Protein AF-A0A2V3I112-F1 (afdb_monomer)

Foldseek 3Di:
DVVLVVVCVVCVLALCSLLVVLVVLVVCCVPPNQQDPVRDGPGDLVSSLVSLVSSCVSPVLDLVSLLSSLVSCLVVLVLVVSLVSVVSSVVSVVVDVVDDCLQSLLVVLVSQLVSQCVVVVNPCVPPSNVVRNVSSQQSNCVSVVDPGPVSVVVVVDDDD

Nearest PDB structures (foldseek):
  8ei0-assembly1_A  TM=7.222E-01  e=5.566E-02  Homo sapiens
  8qca-assembly1_B  TM=5.634E-01  e=1.785E-01  Saccharomyces cerevisiae
  2c2l-assembly3_C  TM=4.333E-01  e=8.208E-02  Mus musculus
  8qcb-assembly1_B  TM=5.858E-01  e=5.195E-01  Saccharomyces cerevisiae
  5nnr-assembly1_A  TM=4.288E-01  e=1.372E+00  Thermochaetoides thermophila

Sequence (160 aa):
MALFDSHVEANPDDPAGYHGWAESALFEIQQNGNIDDKGGDRINEGQVAAYFRKASGLEPDNAEYLAAHANALLEFDRIPMAVREFQKLRDLGASSDEVDISFHLYEAARMLIDAVDLKTDFDRSHPFAQQFVPVAIEFALLGLGFPSADEAVEYLAKEE

Radius of gyration: 17.6 Å; Cα contacts (8 Å, |Δi|>4): 189; chains: 1; bounding box: 44×35×59 Å

Mean predicted aligned er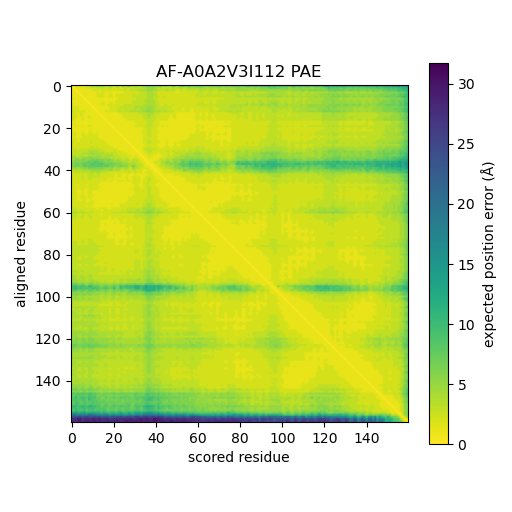ror: 3.53 Å

Solvent-accessible surface area (backbone atoms only — not comparable to full-atom values): 8529 Å² total; per-residue (Å²): 91,72,71,27,54,55,39,31,73,77,37,78,82,46,34,64,24,30,36,54,28,23,51,52,50,51,49,47,34,73,76,68,52,42,67,40,101,82,75,43,67,71,59,60,64,71,56,37,47,50,26,19,48,50,17,18,66,67,40,74,88,38,61,67,40,34,48,52,31,19,51,49,27,42,76,70,71,35,49,80,58,14,52,56,35,47,48,50,42,51,53,50,32,74,72,33,98,86,47,86,46,29,70,59,30,32,52,48,14,57,54,46,47,53,55,43,31,68,74,46,74,65,38,67,83,38,70,70,31,62,64,47,49,61,54,22,52,40,27,36,37,36,24,72,67,37,97,37,53,67,61,52,45,55,77,68,56,70,85,127

pLDDT: mean 95.21, std 5.51, range [54.62, 98.75]

Structure (mmCIF, N/CA/C/O backbone):
data_AF-A0A2V3I112-F1
#
_entry.id   AF-A0A2V3I112-F1
#
loop_
_atom_site.group_PDB
_atom_site.id
_atom_site.type_symbol
_atom_site.label_atom_id
_atom_site.label_alt_id
_atom_site.label_comp_id
_atom_site.label_asym_id
_atom_site.label_entity_id
_atom_site.label_seq_id
_atom_site.pdbx_PDB_ins_code
_atom_site.Cartn_x
_atom_site.Cartn_y
_atom_site.Cartn_z
_atom_site.occupancy
_atom_site.B_iso_or_equiv
_atom_site.auth_seq_id
_atom_site.auth_comp_id
_atom_site.auth_asym_id
_atom_site.auth_atom_id
_atom_site.pdbx_PDB_model_num
ATOM 1 N N . MET A 1 1 ? 14.985 -6.618 -14.095 1.00 90.06 1 MET A N 1
ATOM 2 C CA . MET A 1 1 ? 14.010 -5.902 -14.948 1.00 90.06 1 MET A CA 1
ATOM 3 C C . MET A 1 1 ? 13.941 -6.465 -16.371 1.00 90.06 1 MET A C 1
ATOM 5 O O . MET A 1 1 ? 12.869 -6.927 -16.720 1.00 90.06 1 MET A O 1
ATOM 9 N N . ALA A 1 2 ? 15.048 -6.595 -17.124 1.00 94.50 2 ALA A N 1
ATOM 10 C CA . ALA A 1 2 ? 15.048 -7.069 -18.531 1.00 94.50 2 ALA A CA 1
ATOM 11 C C . ALA A 1 2 ? 14.255 -8.363 -18.838 1.00 94.50 2 ALA A C 1
ATOM 13 O O . ALA A 1 2 ? 13.632 -8.482 -19.893 1.00 94.50 2 ALA A O 1
ATOM 14 N N . LEU A 1 3 ? 14.265 -9.339 -17.922 1.00 96.25 3 LEU A N 1
ATOM 15 C CA . LEU A 1 3 ? 13.465 -10.562 -18.060 1.00 96.25 3 LEU A CA 1
ATOM 16 C C . LEU A 1 3 ? 11.956 -10.266 -18.088 1.00 96.25 3 LEU A C 1
ATOM 18 O O . LEU A 1 3 ? 11.239 -10.813 -18.920 1.00 96.25 3 LEU A O 1
ATOM 22 N N . PHE A 1 4 ? 11.488 -9.368 -17.221 1.00 97.38 4 PHE A N 1
ATOM 23 C CA . PHE A 1 4 ? 10.090 -8.953 -17.182 1.00 97.38 4 PHE A CA 1
ATOM 24 C C . PHE A 1 4 ? 9.726 -8.040 -18.352 1.00 97.38 4 PHE A C 1
ATOM 26 O O . PHE A 1 4 ? 8.613 -8.145 -18.850 1.00 97.38 4 PHE A O 1
ATOM 33 N N . ASP A 1 5 ? 10.661 -7.220 -18.848 1.00 96.38 5 ASP A N 1
ATOM 34 C CA . ASP A 1 5 ? 10.446 -6.448 -20.082 1.00 96.38 5 ASP A CA 1
ATOM 35 C C . ASP A 1 5 ? 10.116 -7.387 -21.254 1.00 96.38 5 ASP A C 1
ATOM 37 O O . ASP A 1 5 ? 9.117 -7.206 -21.944 1.00 96.38 5 ASP A O 1
ATOM 41 N N . SER A 1 6 ? 10.889 -8.469 -21.401 1.00 97.38 6 SER A N 1
ATOM 42 C CA . SER A 1 6 ? 10.656 -9.472 -22.451 1.00 97.38 6 SER A CA 1
ATOM 43 C C . SER A 1 6 ? 9.334 -10.226 -22.251 1.00 97.38 6 SER A C 1
ATOM 45 O O . SER A 1 6 ? 8.654 -10.568 -23.217 1.00 97.38 6 SER A O 1
ATOM 47 N N . HIS A 1 7 ? 8.952 -10.486 -20.994 1.00 97.56 7 HIS A N 1
ATOM 48 C CA . HIS A 1 7 ? 7.679 -11.132 -20.662 1.00 97.56 7 HIS A CA 1
ATOM 49 C C . HIS A 1 7 ? 6.478 -10.244 -20.983 1.00 97.56 7 HIS A C 1
ATOM 51 O O . 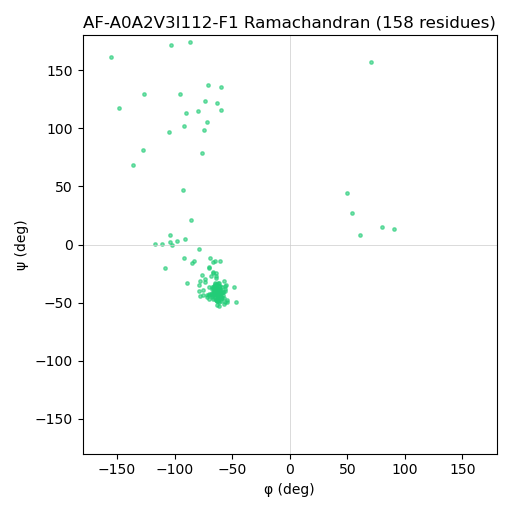HIS A 1 7 ? 5.518 -10.736 -21.563 1.00 97.56 7 HIS A O 1
ATOM 57 N N . VAL A 1 8 ? 6.537 -8.953 -20.645 1.00 97.81 8 VAL A N 1
ATOM 58 C CA . VAL A 1 8 ? 5.477 -7.975 -20.935 1.00 97.81 8 VAL A CA 1
ATOM 59 C C . VAL A 1 8 ? 5.290 -7.796 -22.441 1.00 97.81 8 VAL A C 1
ATOM 61 O O . VAL A 1 8 ? 4.158 -7.706 -22.909 1.00 97.81 8 VAL A O 1
ATOM 64 N N . GLU A 1 9 ? 6.378 -7.782 -23.215 1.00 97.44 9 GLU A N 1
ATOM 65 C CA . GLU A 1 9 ? 6.298 -7.722 -24.679 1.00 97.44 9 GLU A CA 1
ATOM 66 C C . GLU A 1 9 ? 5.631 -8.967 -25.279 1.00 97.44 9 GLU A C 1
ATOM 68 O O . GLU A 1 9 ? 4.828 -8.855 -26.206 1.00 97.44 9 GLU A O 1
ATOM 73 N N . ALA A 1 10 ? 5.947 -10.153 -24.751 1.00 98.12 10 ALA A N 1
ATOM 74 C CA . ALA A 1 10 ? 5.388 -11.413 -25.234 1.00 98.12 10 ALA A CA 1
ATOM 75 C C . ALA A 1 10 ? 3.954 -11.676 -24.736 1.00 98.12 10 ALA A C 1
ATOM 77 O O . ALA A 1 10 ? 3.173 -12.306 -25.448 1.00 98.12 10 ALA A O 1
ATOM 78 N N . ASN A 1 11 ? 3.610 -11.201 -23.534 1.00 97.69 11 ASN A N 1
ATOM 79 C CA . ASN A 1 11 ? 2.362 -11.491 -22.823 1.00 97.69 11 ASN A CA 1
ATOM 80 C C . ASN A 1 11 ? 1.763 -10.203 -22.202 1.00 97.69 11 ASN A C 1
ATOM 82 O O . ASN A 1 11 ? 1.730 -10.061 -20.980 1.00 97.69 11 ASN A O 1
ATOM 86 N N . PRO A 1 12 ? 1.271 -9.244 -23.009 1.00 97.25 12 PRO A N 1
ATOM 87 C CA . PRO A 1 12 ? 0.834 -7.924 -22.525 1.00 97.25 12 PRO A CA 1
ATOM 88 C C . PRO A 1 12 ? -0.441 -7.933 -21.662 1.00 97.25 12 PRO A C 1
ATOM 90 O O . PRO A 1 12 ? -0.777 -6.922 -21.039 1.00 97.25 12 PRO A O 1
ATOM 93 N N . ASP A 1 13 ? -1.159 -9.055 -21.633 1.00 97.81 13 ASP A N 1
ATOM 94 C CA . ASP A 1 13 ? -2.352 -9.251 -20.804 1.00 97.81 13 ASP A CA 1
ATOM 95 C C . ASP A 1 13 ? -2.063 -10.087 -19.545 1.00 97.81 13 ASP A C 1
ATOM 97 O O . ASP A 1 13 ? -2.966 -10.306 -18.744 1.00 97.81 13 ASP A O 1
ATOM 101 N N . ASP A 1 14 ? -0.816 -10.531 -19.346 1.00 98.19 14 ASP A N 1
ATOM 102 C CA . ASP A 1 14 ? -0.401 -11.252 -18.142 1.00 98.19 14 ASP A CA 1
ATOM 103 C C . ASP A 1 14 ? 0.102 -10.260 -17.070 1.00 98.19 14 ASP A C 1
ATOM 105 O O . ASP A 1 14 ? 1.145 -9.613 -17.256 1.00 98.19 14 ASP A O 1
ATOM 109 N N . PRO A 1 15 ? -0.602 -10.116 -15.932 1.00 98.31 15 PRO A N 1
ATOM 110 C CA . PRO A 1 15 ? -0.214 -9.187 -14.875 1.00 98.31 15 PRO A CA 1
ATOM 111 C C . PRO A 1 15 ? 1.131 -9.527 -14.227 1.00 98.31 15 PRO A C 1
ATOM 113 O O . PRO A 1 15 ? 1.797 -8.614 -13.729 1.00 98.31 15 PRO A O 1
ATOM 116 N N . ALA A 1 16 ? 1.577 -10.789 -14.269 1.00 97.88 16 ALA A N 1
ATOM 117 C CA . ALA A 1 16 ? 2.812 -11.224 -13.621 1.00 97.88 16 ALA A CA 1
ATOM 118 C C . ALA A 1 16 ? 4.051 -10.513 -14.187 1.00 97.88 16 ALA A C 1
ATOM 120 O O . ALA A 1 16 ? 4.987 -10.208 -13.445 1.00 97.88 16 ALA A O 1
ATOM 121 N N . GLY A 1 17 ? 4.040 -10.187 -15.485 1.00 98.31 17 GLY A N 1
ATOM 122 C CA . GLY A 1 17 ? 5.103 -9.406 -16.118 1.00 98.31 17 GLY A CA 1
ATOM 123 C C . GLY A 1 17 ? 5.226 -8.009 -15.519 1.00 98.31 17 GLY A C 1
ATOM 124 O O . GLY A 1 17 ? 6.316 -7.576 -15.148 1.00 98.31 17 GLY A O 1
ATOM 125 N N . TYR A 1 18 ? 4.094 -7.317 -15.384 1.00 98.75 18 TYR A N 1
ATOM 126 C CA . TYR A 1 18 ? 4.054 -5.961 -14.847 1.00 98.75 18 TYR A CA 1
ATOM 127 C C . TYR A 1 18 ? 4.371 -5.929 -13.352 1.00 98.75 18 TYR A C 1
ATOM 129 O O . TYR A 1 18 ? 5.208 -5.133 -12.926 1.00 98.75 18 TYR A O 1
ATOM 137 N N . HIS A 1 19 ? 3.745 -6.813 -12.571 1.00 98.56 19 HIS A N 1
ATOM 138 C CA . HIS A 1 19 ? 3.975 -6.910 -11.133 1.00 98.56 19 HIS A CA 1
ATOM 139 C C . HIS A 1 19 ? 5.433 -7.272 -10.832 1.00 98.56 19 HIS A C 1
ATOM 141 O O . HIS A 1 19 ? 6.099 -6.555 -10.094 1.00 98.56 19 HIS A O 1
ATOM 147 N N . GLY A 1 20 ? 5.979 -8.310 -11.475 1.00 98.31 20 GLY A N 1
ATOM 148 C CA . GLY A 1 20 ? 7.357 -8.740 -11.242 1.00 98.31 20 GLY A CA 1
ATOM 149 C C . GLY A 1 20 ? 8.403 -7.696 -11.642 1.00 98.31 20 GLY A C 1
ATOM 150 O O . GLY A 1 20 ? 9.422 -7.541 -10.959 1.00 98.31 20 GLY A O 1
ATOM 151 N N . TRP A 1 21 ? 8.150 -6.927 -12.708 1.00 98.56 21 TRP A N 1
ATOM 152 C CA . TRP A 1 21 ? 8.998 -5.787 -13.057 1.00 98.56 21 TRP A CA 1
ATOM 153 C C . TRP A 1 21 ? 8.976 -4.720 -11.960 1.00 98.56 21 TRP A C 1
ATOM 155 O O . TRP A 1 21 ? 10.039 -4.272 -11.531 1.00 98.56 21 TRP A O 1
ATOM 165 N N . ALA A 1 22 ? 7.780 -4.342 -11.499 1.00 98.62 22 ALA A N 1
ATOM 166 C CA . ALA A 1 22 ? 7.592 -3.289 -10.511 1.00 98.62 22 ALA A CA 1
ATOM 167 C C . ALA A 1 22 ? 8.167 -3.671 -9.141 1.00 98.62 22 ALA A C 1
ATOM 169 O O . ALA A 1 22 ? 8.889 -2.868 -8.559 1.00 98.62 22 ALA A O 1
ATOM 170 N N . GLU A 1 23 ? 7.960 -4.908 -8.687 1.00 98.25 23 GLU A N 1
ATOM 171 C CA . GLU A 1 23 ? 8.585 -5.466 -7.479 1.00 98.25 23 GLU A CA 1
ATOM 172 C C . GLU A 1 23 ? 10.112 -5.452 -7.576 1.00 98.25 23 GLU A C 1
ATOM 174 O O . GLU A 1 23 ? 10.801 -4.996 -6.668 1.00 98.25 23 GLU A O 1
ATOM 179 N N . SER A 1 24 ? 10.668 -5.878 -8.716 1.00 98.12 24 SER A N 1
ATOM 180 C CA . SER A 1 24 ? 12.123 -5.852 -8.923 1.00 98.12 24 SER A CA 1
ATOM 181 C C . SER A 1 24 ? 12.691 -4.433 -8.849 1.00 98.12 24 SER A C 1
ATOM 183 O O . SER A 1 24 ? 13.795 -4.230 -8.346 1.00 98.12 24 SER A O 1
ATOM 185 N N . ALA A 1 25 ? 11.960 -3.463 -9.396 1.00 98.31 25 ALA A N 1
ATOM 186 C CA . ALA A 1 25 ? 12.347 -2.062 -9.404 1.00 98.31 25 ALA A CA 1
ATOM 187 C C . ALA A 1 25 ? 12.235 -1.438 -8.003 1.00 98.31 25 ALA A C 1
ATOM 189 O O . ALA A 1 25 ? 13.163 -0.765 -7.558 1.00 98.31 25 ALA A O 1
ATOM 190 N N . LEU A 1 26 ? 11.135 -1.706 -7.294 1.00 98.00 26 LEU A N 1
ATOM 191 C CA . LEU A 1 26 ? 10.904 -1.251 -5.925 1.00 98.00 26 LEU A CA 1
ATOM 192 C C . LEU A 1 26 ? 11.948 -1.829 -4.962 1.00 98.00 26 LEU A C 1
ATOM 194 O O . LEU A 1 26 ? 12.515 -1.093 -4.159 1.00 98.00 26 LEU A O 1
ATOM 198 N N . PHE A 1 27 ? 12.275 -3.114 -5.097 1.00 97.25 27 PHE A N 1
ATOM 199 C CA . PHE A 1 27 ? 13.316 -3.758 -4.299 1.00 97.25 27 PHE A CA 1
ATOM 200 C C . PHE A 1 27 ? 14.693 -3.104 -4.502 1.00 97.25 27 PHE A C 1
ATOM 202 O O . PHE A 1 27 ? 15.405 -2.849 -3.532 1.00 97.25 27 PHE A O 1
ATOM 209 N N . GLU A 1 28 ? 15.069 -2.787 -5.745 1.00 97.19 28 GLU A N 1
ATOM 210 C CA . GLU A 1 28 ? 16.320 -2.071 -6.041 1.00 97.19 28 GLU A CA 1
ATOM 211 C C . GLU A 1 28 ? 16.339 -0.675 -5.398 1.00 97.19 28 GLU A C 1
ATOM 213 O O . GLU A 1 28 ? 17.352 -0.288 -4.813 1.00 97.19 28 GLU A O 1
ATOM 218 N N . ILE A 1 29 ? 15.215 0.052 -5.449 1.00 96.62 29 ILE A N 1
ATOM 219 C CA . ILE A 1 29 ? 15.057 1.356 -4.786 1.00 96.62 29 ILE A CA 1
ATOM 220 C C . ILE A 1 29 ? 15.264 1.225 -3.271 1.00 96.62 29 ILE A C 1
ATOM 222 O O . ILE A 1 29 ? 16.039 1.986 -2.695 1.00 96.62 29 ILE A O 1
ATOM 226 N N . GLN A 1 30 ? 14.619 0.248 -2.632 1.00 94.94 30 GLN A N 1
ATOM 227 C CA . GLN A 1 30 ? 14.680 0.059 -1.180 1.00 94.94 30 GLN A CA 1
ATOM 228 C C . GLN A 1 30 ? 16.069 -0.379 -0.696 1.00 94.94 30 GLN A C 1
ATOM 230 O O . GLN A 1 30 ? 16.525 0.067 0.356 1.00 94.94 30 GLN A O 1
ATOM 235 N N . GLN A 1 31 ? 16.763 -1.239 -1.448 1.00 96.38 31 GLN A N 1
ATOM 236 C CA . GLN A 1 31 ? 18.084 -1.745 -1.055 1.00 96.38 31 GLN A CA 1
ATOM 237 C C . GLN A 1 31 ? 19.210 -0.745 -1.315 1.00 9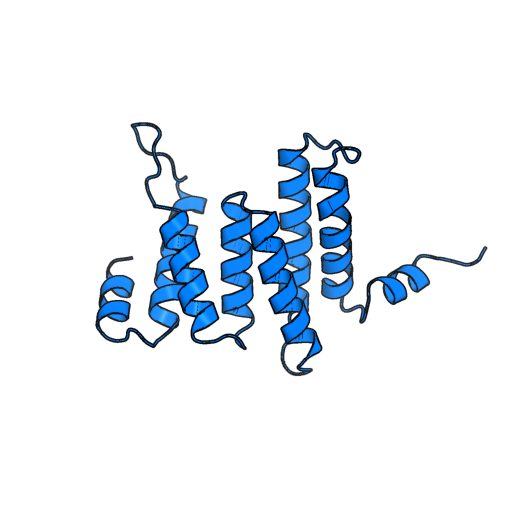6.38 31 GLN A C 1
ATOM 239 O O . GLN A 1 31 ? 20.131 -0.627 -0.508 1.00 96.38 31 GLN A O 1
ATOM 244 N N . ASN A 1 32 ? 19.158 -0.042 -2.449 1.00 95.31 32 ASN A N 1
ATOM 245 C CA . ASN A 1 32 ? 20.298 0.724 -2.952 1.00 95.31 32 ASN A CA 1
ATOM 246 C C . ASN A 1 32 ? 20.041 2.236 -3.021 1.00 95.31 32 ASN A C 1
ATOM 248 O O . ASN A 1 32 ? 20.932 2.982 -3.434 1.00 95.31 32 ASN A O 1
ATOM 252 N N . GLY A 1 33 ? 18.848 2.689 -2.626 1.00 94.62 33 GLY A N 1
ATOM 253 C CA . GLY A 1 33 ? 18.396 4.066 -2.791 1.00 94.62 33 GLY A CA 1
ATOM 254 C C . GLY A 1 33 ? 18.115 4.417 -4.256 1.00 94.62 33 GLY A C 1
ATOM 255 O O . GLY A 1 33 ? 18.659 3.817 -5.188 1.00 94.62 33 GLY A O 1
ATOM 256 N N . ASN A 1 34 ? 17.282 5.437 -4.473 1.00 95.94 34 ASN A N 1
ATOM 257 C CA . ASN A 1 34 ? 16.885 5.845 -5.823 1.00 95.94 34 ASN A CA 1
ATOM 258 C C . ASN A 1 34 ? 17.672 7.037 -6.390 1.00 95.94 34 ASN A C 1
ATOM 260 O O . ASN A 1 34 ? 17.379 7.477 -7.489 1.00 95.94 34 ASN A O 1
ATOM 264 N N . ILE A 1 35 ? 18.668 7.576 -5.685 1.00 95.56 35 ILE A N 1
ATOM 265 C CA . ILE A 1 35 ? 19.373 8.791 -6.126 1.00 95.56 35 ILE A CA 1
ATOM 266 C C . ILE A 1 35 ? 20.654 8.433 -6.889 1.00 95.56 35 ILE A C 1
ATOM 268 O O . ILE A 1 35 ? 21.460 7.631 -6.417 1.00 95.56 35 ILE A O 1
ATOM 272 N N . ASP A 1 36 ? 20.833 9.008 -8.079 1.00 91.75 36 ASP A N 1
ATOM 273 C CA . ASP A 1 36 ? 22.036 8.873 -8.904 1.00 91.75 36 ASP A CA 1
ATOM 274 C C . ASP A 1 36 ? 23.114 9.915 -8.542 1.00 91.75 36 ASP A C 1
ATOM 276 O O . ASP A 1 36 ? 22.892 10.838 -7.755 1.00 91.75 36 ASP A O 1
ATOM 280 N N . ASP A 1 37 ? 24.297 9.810 -9.158 1.00 91.94 37 ASP A N 1
ATOM 281 C CA . ASP A 1 37 ? 25.426 10.728 -8.918 1.00 91.94 37 ASP A CA 1
ATOM 282 C C . ASP A 1 37 ? 25.116 12.204 -9.251 1.00 91.94 37 ASP A C 1
ATOM 284 O O . ASP A 1 37 ? 25.882 13.105 -8.900 1.00 91.94 37 ASP A O 1
ATOM 288 N N . LYS A 1 38 ? 24.019 12.468 -9.967 1.00 92.50 38 LYS A N 1
ATOM 289 C CA . LYS A 1 38 ? 23.570 13.800 -10.383 1.00 92.50 38 LYS A CA 1
ATOM 290 C C . LYS A 1 38 ? 22.390 14.303 -9.549 1.00 92.50 38 LYS A C 1
ATOM 292 O O . LYS A 1 38 ? 21.919 15.411 -9.808 1.00 92.50 38 LYS A O 1
ATOM 297 N N . GLY A 1 39 ? 21.941 13.537 -8.555 1.00 90.44 39 GLY A N 1
ATOM 298 C CA . GLY A 1 39 ? 20.805 13.880 -7.706 1.00 90.44 39 GLY A CA 1
ATOM 299 C C . GLY A 1 39 ? 19.436 13.603 -8.338 1.00 90.44 39 GLY A C 1
ATOM 300 O O . GLY A 1 39 ? 18.450 14.156 -7.862 1.00 90.44 39 GLY A O 1
ATOM 301 N N . GLY A 1 40 ? 19.371 12.820 -9.419 1.00 92.00 40 GLY A N 1
ATOM 302 C CA . GLY A 1 40 ? 18.127 12.399 -10.068 1.00 92.00 40 GLY A CA 1
ATOM 303 C C . GLY A 1 40 ? 17.746 10.955 -9.748 1.00 92.00 40 GLY A C 1
ATOM 304 O O . GLY A 1 40 ? 18.538 10.208 -9.174 1.00 92.00 40 GLY A O 1
ATOM 305 N N . ASP A 1 41 ? 16.542 10.557 -10.157 1.00 94.00 41 ASP A N 1
ATOM 306 C CA . ASP A 1 41 ? 16.043 9.201 -9.926 1.00 94.00 41 ASP A CA 1
ATOM 307 C C . ASP A 1 41 ? 16.744 8.184 -10.843 1.00 94.00 41 ASP A C 1
ATOM 309 O O . ASP A 1 41 ? 16.692 8.290 -12.073 1.00 94.00 41 ASP A O 1
ATOM 313 N N . ARG A 1 42 ? 17.362 7.156 -10.252 1.00 96.00 42 ARG A N 1
ATOM 314 C CA . ARG A 1 42 ? 17.941 6.003 -10.965 1.00 96.00 42 ARG A CA 1
ATOM 315 C C . ARG A 1 42 ? 16.855 5.164 -11.632 1.00 96.00 42 ARG A C 1
ATOM 317 O O . ARG A 1 42 ? 17.062 4.634 -12.724 1.00 96.00 42 ARG A O 1
ATOM 324 N N . ILE A 1 43 ? 15.717 5.024 -10.959 1.00 96.50 43 ILE A N 1
ATOM 325 C CA . ILE A 1 43 ? 14.534 4.288 -11.392 1.00 96.50 43 ILE A CA 1
ATOM 326 C C . ILE A 1 43 ? 13.335 5.231 -11.307 1.00 96.50 43 ILE A C 1
ATOM 328 O O . ILE A 1 43 ? 13.077 5.855 -10.282 1.00 96.50 43 ILE A O 1
ATOM 332 N N . ASN A 1 44 ? 12.569 5.318 -12.392 1.00 96.38 44 ASN A N 1
ATOM 333 C CA . ASN A 1 44 ? 11.400 6.186 -12.454 1.00 96.38 44 ASN A CA 1
ATOM 334 C C . ASN A 1 44 ? 10.254 5.631 -11.588 1.00 96.38 44 ASN A C 1
ATOM 336 O O . ASN A 1 44 ? 9.558 4.701 -11.998 1.00 96.38 44 ASN A O 1
ATOM 340 N N . GLU A 1 45 ? 10.008 6.246 -10.432 1.00 96.88 45 GLU A N 1
ATOM 341 C CA . GLU A 1 45 ? 8.932 5.870 -9.499 1.00 96.88 45 GLU A CA 1
ATOM 342 C C . GLU A 1 45 ? 7.542 5.884 -10.152 1.00 96.88 45 GLU A C 1
ATOM 344 O O . GLU A 1 45 ? 6.697 5.029 -9.887 1.00 96.88 45 GLU A O 1
ATOM 349 N N . GLY A 1 46 ? 7.305 6.824 -11.073 1.00 96.88 46 GLY A N 1
ATOM 350 C CA . GLY A 1 46 ? 6.060 6.902 -11.834 1.00 96.88 46 GLY A CA 1
ATOM 351 C C . GLY A 1 46 ? 5.851 5.696 -12.751 1.00 96.88 46 GLY A C 1
ATOM 352 O O . GLY A 1 46 ? 4.717 5.245 -12.917 1.00 96.88 46 GLY A O 1
ATOM 353 N N . GLN A 1 47 ? 6.928 5.140 -13.311 1.00 97.69 47 GLN A N 1
ATOM 354 C CA . GLN A 1 47 ? 6.871 3.904 -14.091 1.00 97.69 47 GLN A CA 1
ATOM 355 C C . GLN A 1 47 ? 6.587 2.697 -13.193 1.00 97.69 47 GLN A C 1
ATOM 357 O O . GLN A 1 47 ? 5.731 1.884 -13.540 1.00 97.69 47 GLN A O 1
ATOM 362 N N . VAL A 1 48 ? 7.242 2.613 -12.030 1.00 98.56 48 VAL A N 1
ATOM 363 C CA . VAL A 1 48 ? 6.996 1.550 -11.039 1.00 98.56 48 VAL A CA 1
ATOM 364 C C . VAL A 1 48 ? 5.525 1.542 -10.620 1.00 98.56 48 VAL A C 1
ATOM 366 O O . VAL A 1 48 ? 4.847 0.522 -10.753 1.00 98.56 48 VAL A O 1
ATOM 369 N N . ALA A 1 49 ? 4.987 2.700 -10.229 1.00 98.25 49 ALA A N 1
ATOM 370 C CA . ALA A 1 49 ? 3.577 2.839 -9.875 1.00 98.25 49 ALA A CA 1
ATOM 371 C C . ALA A 1 49 ? 2.639 2.486 -11.046 1.00 98.25 49 ALA A C 1
ATOM 373 O O . ALA A 1 49 ? 1.617 1.829 -10.848 1.00 98.25 49 ALA A O 1
ATOM 374 N N . ALA A 1 50 ? 2.977 2.874 -12.282 1.00 98.38 50 ALA A N 1
ATOM 375 C CA . ALA A 1 50 ? 2.171 2.546 -13.459 1.00 98.38 50 ALA A CA 1
ATOM 376 C C . ALA A 1 50 ? 2.125 1.038 -13.753 1.00 98.38 50 ALA A C 1
ATOM 378 O O . ALA A 1 50 ? 1.081 0.536 -14.171 1.00 98.38 50 ALA A O 1
ATOM 379 N N . TYR A 1 51 ? 3.221 0.314 -13.524 1.00 98.69 51 TYR A N 1
ATOM 380 C CA . TYR A 1 51 ? 3.273 -1.134 -13.722 1.00 98.69 51 TYR A CA 1
ATOM 381 C C . TYR A 1 51 ? 2.474 -1.874 -12.648 1.00 98.69 51 TYR A C 1
ATOM 383 O O . TYR A 1 51 ? 1.658 -2.729 -12.990 1.00 98.69 51 TYR A O 1
ATOM 391 N N . PHE A 1 52 ? 2.595 -1.480 -11.378 1.00 98.75 52 PHE A N 1
ATOM 392 C CA . PHE A 1 52 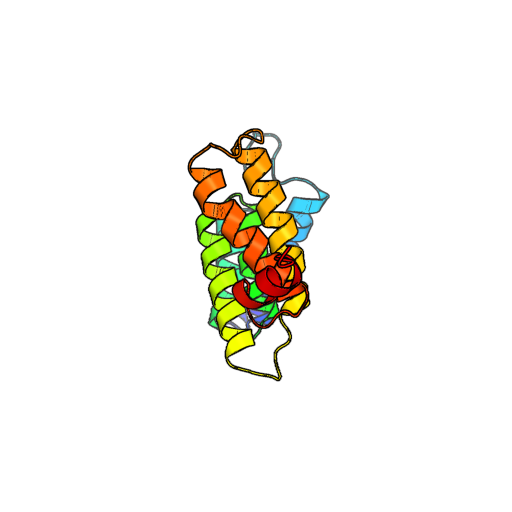? 1.722 -2.007 -10.328 1.00 98.75 52 PHE A CA 1
ATOM 393 C C . PHE A 1 52 ? 0.241 -1.744 -10.617 1.00 98.75 52 PHE A C 1
ATOM 395 O O . PHE A 1 52 ? -0.586 -2.648 -10.506 1.00 98.75 52 PHE A O 1
ATOM 402 N N . ARG A 1 53 ? -0.096 -0.529 -11.067 1.00 98.56 53 ARG A N 1
ATOM 403 C CA . ARG A 1 53 ? -1.458 -0.182 -11.491 1.00 98.56 53 ARG A CA 1
ATOM 404 C C . ARG A 1 53 ? -1.945 -1.044 -12.656 1.00 98.56 53 ARG A C 1
ATOM 406 O O . ARG A 1 53 ? -3.125 -1.375 -12.723 1.00 98.56 53 ARG A O 1
ATOM 413 N N . LYS A 1 54 ? -1.072 -1.361 -13.616 1.00 98.56 54 LYS A N 1
ATOM 414 C CA . LYS A 1 54 ? -1.421 -2.211 -14.759 1.00 98.56 54 LYS A CA 1
ATOM 415 C C . LYS A 1 54 ? -1.681 -3.649 -14.310 1.00 98.56 54 LYS A C 1
ATOM 417 O O . LYS A 1 54 ? -2.672 -4.215 -14.759 1.00 98.56 54 LYS A O 1
ATOM 422 N N . ALA A 1 55 ? -0.861 -4.196 -13.410 1.00 98.62 55 ALA A N 1
ATOM 423 C CA . ALA A 1 55 ? -1.065 -5.529 -12.844 1.00 98.62 55 ALA A CA 1
ATOM 424 C C . ALA A 1 55 ? -2.393 -5.630 -12.076 1.00 98.62 55 ALA A C 1
ATOM 426 O O . ALA A 1 55 ? -3.231 -6.462 -12.411 1.00 98.62 55 ALA A O 1
ATOM 427 N N . SER A 1 56 ? -2.640 -4.718 -11.130 1.00 97.94 56 SER A N 1
ATOM 428 C CA . SER A 1 56 ? -3.897 -4.696 -10.365 1.00 97.94 56 SER A CA 1
ATOM 429 C C . SER A 1 56 ? -5.123 -4.345 -11.213 1.00 97.94 56 SER A C 1
ATOM 431 O O . SER A 1 56 ? -6.239 -4.715 -10.879 1.00 97.94 56 SER A O 1
ATOM 433 N N . GLY A 1 57 ? -4.944 -3.650 -12.339 1.00 97.75 57 GLY A N 1
ATOM 434 C CA . GLY A 1 57 ? -6.021 -3.403 -13.298 1.00 97.75 57 GLY A CA 1
ATOM 435 C C . GLY A 1 57 ? -6.371 -4.608 -14.179 1.00 97.75 57 GLY A C 1
ATOM 436 O O . GLY A 1 57 ? -7.498 -4.680 -14.664 1.00 97.75 57 GLY A O 1
ATOM 437 N N . LEU A 1 58 ? -5.422 -5.519 -14.418 1.00 98.31 58 LEU A N 1
ATOM 438 C CA . LEU A 1 58 ? -5.648 -6.768 -15.155 1.00 98.31 58 LEU A CA 1
ATOM 439 C C . LEU A 1 58 ? -6.314 -7.831 -14.268 1.00 98.31 58 LEU A C 1
ATOM 441 O O . LEU A 1 58 ? -7.170 -8.565 -14.750 1.00 98.31 58 LEU A O 1
ATOM 445 N N . GLU A 1 59 ? -5.974 -7.860 -12.978 1.00 97.00 59 GLU A N 1
ATOM 446 C CA . GLU A 1 59 ? -6.594 -8.730 -11.973 1.00 97.00 59 GLU A CA 1
ATOM 447 C C . GLU A 1 59 ? -7.077 -7.909 -10.762 1.00 97.00 59 GLU A C 1
ATOM 449 O O . GLU A 1 59 ? -6.384 -7.831 -9.746 1.00 97.00 59 GLU A O 1
ATOM 454 N N . PRO A 1 60 ? -8.263 -7.277 -10.850 1.00 94.56 60 PRO A N 1
ATOM 455 C CA . PRO A 1 60 ? -8.780 -6.412 -9.787 1.00 94.56 60 PRO A CA 1
ATOM 456 C C . PRO A 1 60 ? -9.198 -7.163 -8.518 1.00 94.56 60 PRO A C 1
ATOM 458 O O . PRO A 1 60 ? -9.259 -6.549 -7.459 1.00 94.56 60 PRO A O 1
ATOM 461 N N . ASP A 1 61 ? -9.444 -8.471 -8.611 1.00 93.94 61 ASP A N 1
ATOM 462 C CA . ASP A 1 61 ? -9.826 -9.314 -7.471 1.00 93.94 61 ASP A CA 1
ATOM 463 C C . ASP A 1 61 ? -8.599 -9.952 -6.784 1.00 93.94 61 ASP A C 1
ATOM 465 O O . ASP A 1 61 ? -8.732 -10.761 -5.867 1.00 93.94 61 ASP A O 1
ATOM 469 N N . ASN A 1 62 ? -7.384 -9.602 -7.224 1.00 95.56 62 ASN A N 1
ATOM 470 C CA . ASN A 1 62 ? -6.136 -10.082 -6.644 1.00 95.56 62 ASN A CA 1
ATOM 471 C C . ASN A 1 62 ? -5.652 -9.117 -5.545 1.00 95.56 62 ASN A C 1
ATOM 473 O O . ASN A 1 62 ? -5.090 -8.050 -5.822 1.00 95.56 62 ASN A O 1
ATOM 477 N N . ALA A 1 63 ? -5.872 -9.510 -4.287 1.00 96.25 63 ALA A N 1
ATOM 478 C CA . ALA A 1 63 ? -5.519 -8.726 -3.104 1.00 96.25 63 ALA A CA 1
ATOM 479 C C . ALA A 1 63 ? -4.026 -8.353 -3.050 1.00 96.25 63 ALA A C 1
ATOM 481 O O . ALA A 1 63 ? -3.699 -7.213 -2.720 1.00 96.25 63 ALA A O 1
ATOM 482 N N . GLU A 1 64 ? -3.133 -9.260 -3.455 1.00 96.69 64 GLU A N 1
ATOM 483 C CA . GLU A 1 64 ? -1.684 -9.027 -3.454 1.00 96.69 64 GLU A CA 1
ATOM 484 C C . GLU A 1 64 ? -1.295 -7.911 -4.429 1.00 96.69 64 GLU A C 1
ATOM 486 O O . GLU A 1 64 ? -0.520 -7.015 -4.095 1.00 96.69 64 GLU A O 1
ATOM 491 N N . TYR A 1 65 ? -1.875 -7.896 -5.633 1.00 97.75 65 TYR A N 1
ATOM 492 C CA . TYR A 1 65 ? -1.580 -6.853 -6.621 1.00 97.75 65 TYR A CA 1
ATOM 493 C C . TYR A 1 65 ? -2.144 -5.491 -6.222 1.00 97.75 65 TYR A C 1
ATOM 495 O O . TYR A 1 65 ? -1.494 -4.464 -6.452 1.00 97.75 65 TYR A O 1
ATOM 503 N N . LEU A 1 66 ? -3.328 -5.462 -5.607 1.00 97.38 66 LEU A N 1
ATOM 504 C CA . LEU A 1 66 ? -3.886 -4.240 -5.031 1.00 97.38 66 LEU A CA 1
ATOM 505 C C . LEU A 1 66 ? -3.010 -3.709 -3.889 1.00 97.38 66 LEU A C 1
ATOM 507 O O . LEU A 1 66 ? -2.672 -2.522 -3.882 1.00 97.38 66 LEU A O 1
ATOM 511 N N . ALA A 1 67 ? -2.607 -4.581 -2.960 1.00 97.94 67 ALA A N 1
ATOM 512 C CA . ALA A 1 67 ? -1.763 -4.227 -1.825 1.00 97.94 67 ALA A CA 1
ATOM 513 C C . ALA A 1 67 ? -0.385 -3.724 -2.279 1.00 97.94 67 ALA A C 1
ATOM 515 O O . ALA A 1 67 ? 0.052 -2.663 -1.836 1.00 97.94 67 ALA A O 1
ATOM 516 N N . ALA A 1 68 ? 0.269 -4.417 -3.215 1.00 98.19 68 ALA A N 1
ATOM 517 C CA . ALA A 1 68 ? 1.563 -4.015 -3.765 1.00 98.19 68 ALA A CA 1
ATOM 518 C C . ALA A 1 68 ? 1.507 -2.631 -4.434 1.00 98.19 68 ALA A C 1
ATOM 520 O O . ALA A 1 68 ? 2.369 -1.781 -4.203 1.00 98.19 68 ALA A O 1
ATOM 521 N N . HIS A 1 69 ? 0.445 -2.353 -5.199 1.00 98.56 69 HIS A N 1
ATOM 522 C CA . HIS A 1 69 ? 0.239 -1.033 -5.794 1.00 98.56 69 HIS A CA 1
ATOM 523 C C . HIS A 1 69 ? 0.066 0.066 -4.738 1.00 98.56 69 HIS A C 1
ATOM 525 O O . HIS A 1 69 ? 0.687 1.126 -4.847 1.00 98.56 69 HIS A O 1
ATOM 531 N N . ALA A 1 70 ? -0.748 -0.182 -3.711 1.00 98.25 70 ALA A N 1
ATOM 532 C CA . ALA A 1 70 ? -0.962 0.765 -2.623 1.00 98.25 70 ALA A CA 1
ATOM 533 C C . ALA A 1 70 ? 0.328 1.025 -1.821 1.00 98.25 70 ALA A C 1
ATOM 535 O O . ALA A 1 70 ? 0.657 2.181 -1.547 1.00 98.25 70 ALA A O 1
ATOM 536 N N . ASN A 1 71 ? 1.094 -0.028 -1.523 1.00 97.88 71 ASN A N 1
ATOM 537 C CA . ASN A 1 71 ? 2.381 0.054 -0.831 1.00 97.88 71 ASN A CA 1
ATOM 538 C C . ASN A 1 71 ? 3.407 0.871 -1.621 1.00 97.88 71 ASN A C 1
ATOM 540 O O . ASN A 1 71 ? 4.037 1.763 -1.058 1.00 97.88 71 ASN A O 1
ATOM 544 N N . ALA A 1 72 ? 3.530 0.641 -2.930 1.00 98.12 72 ALA A N 1
ATOM 545 C CA . ALA A 1 72 ? 4.441 1.414 -3.772 1.00 98.12 72 ALA A CA 1
ATOM 546 C C . ALA A 1 72 ? 4.084 2.909 -3.787 1.00 98.12 72 ALA A C 1
ATOM 548 O O . ALA A 1 72 ? 4.957 3.768 -3.702 1.00 98.12 72 ALA A O 1
ATOM 549 N N . LEU A 1 73 ? 2.790 3.246 -3.845 1.00 98.44 73 LEU A N 1
ATOM 550 C CA . LEU A 1 73 ? 2.350 4.640 -3.743 1.00 98.44 73 LEU A CA 1
ATOM 551 C C . LEU A 1 73 ? 2.736 5.263 -2.397 1.00 98.44 73 LEU A C 1
AT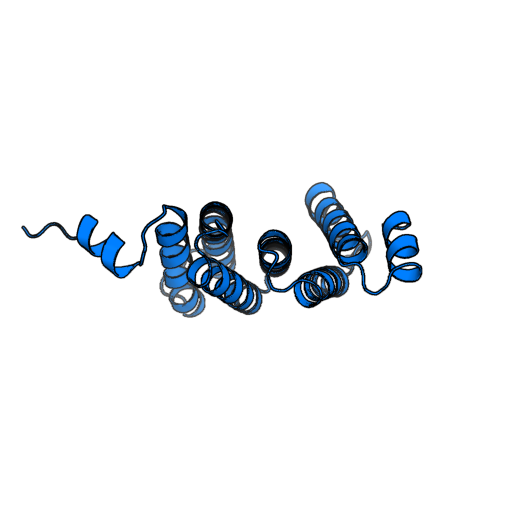OM 553 O O . LEU A 1 73 ? 3.071 6.446 -2.353 1.00 98.44 73 LEU A O 1
ATOM 557 N N . LEU A 1 74 ? 2.677 4.492 -1.313 1.00 97.25 74 LEU A N 1
ATOM 558 C CA . LEU A 1 74 ? 3.044 4.966 0.014 1.00 97.25 74 LEU A CA 1
ATOM 559 C C . LEU A 1 74 ? 4.556 5.197 0.135 1.00 97.25 74 LEU A C 1
ATOM 561 O O . LEU A 1 74 ? 4.955 6.251 0.624 1.00 97.25 74 LEU A O 1
ATOM 565 N N . GLU A 1 75 ? 5.370 4.277 -0.393 1.00 95.50 75 GLU A N 1
ATOM 566 C CA . GLU A 1 75 ? 6.833 4.408 -0.480 1.00 95.50 75 GLU A CA 1
ATOM 567 C C . GLU A 1 75 ? 7.245 5.687 -1.230 1.00 95.50 75 GLU A C 1
ATOM 569 O O . GLU A 1 75 ? 8.139 6.409 -0.803 1.00 95.50 75 GLU A O 1
ATOM 574 N N . PHE A 1 76 ? 6.536 6.035 -2.308 1.00 95.81 76 PHE A N 1
ATOM 575 C CA . PHE A 1 76 ? 6.809 7.235 -3.113 1.00 95.81 76 PHE A CA 1
ATOM 576 C C . PHE A 1 76 ? 6.139 8.519 -2.574 1.00 95.81 76 PHE A C 1
ATOM 578 O O . PHE A 1 76 ? 5.884 9.468 -3.328 1.00 95.81 76 PHE A O 1
ATOM 585 N N . ASP A 1 77 ? 5.769 8.556 -1.288 1.00 95.44 77 ASP A N 1
ATOM 586 C CA . ASP A 1 77 ? 5.092 9.681 -0.613 1.00 95.44 77 ASP A CA 1
ATOM 587 C C . ASP A 1 77 ? 3.790 10.147 -1.317 1.00 95.44 77 ASP A C 1
ATOM 589 O O . ASP A 1 77 ? 3.341 11.297 -1.228 1.00 95.44 77 ASP A O 1
ATOM 593 N N . ARG A 1 78 ? 3.114 9.243 -2.038 1.00 97.50 78 ARG A N 1
ATOM 594 C CA . ARG A 1 78 ? 1.798 9.477 -2.663 1.00 97.50 78 ARG A CA 1
ATOM 595 C C . ARG A 1 78 ? 0.665 9.032 -1.734 1.00 97.50 78 ARG A C 1
ATOM 597 O O . ARG A 1 78 ? -0.297 8.403 -2.174 1.00 97.50 78 ARG A O 1
ATOM 604 N N . ILE A 1 79 ? 0.741 9.420 -0.458 1.00 98.06 79 ILE A N 1
ATOM 605 C CA . ILE A 1 79 ? -0.170 9.005 0.628 1.00 98.06 79 ILE A CA 1
ATOM 606 C C . ILE A 1 79 ? -1.668 9.078 0.249 1.00 98.06 79 ILE A C 1
ATOM 608 O O . ILE A 1 79 ? -2.361 8.074 0.414 1.00 98.06 79 ILE A O 1
ATOM 612 N N . PRO A 1 80 ? -2.210 10.179 -0.323 1.00 98.25 80 PRO A N 1
ATOM 613 C CA . PRO A 1 80 ? -3.635 10.223 -0.663 1.00 98.25 80 PRO A CA 1
ATOM 614 C C . PRO A 1 80 ? -4.044 9.203 -1.732 1.00 98.25 80 PRO A C 1
ATOM 616 O O . PRO A 1 80 ? -5.196 8.779 -1.771 1.00 98.25 80 PRO A O 1
ATOM 619 N N . MET A 1 81 ? -3.126 8.841 -2.632 1.00 98.12 81 MET A N 1
ATOM 620 C CA . MET A 1 81 ? -3.371 7.823 -3.651 1.00 98.12 81 MET A CA 1
ATOM 621 C C . MET A 1 81 ? -3.277 6.426 -3.039 1.00 98.12 81 MET A C 1
ATOM 623 O O . MET A 1 81 ? -4.171 5.625 -3.279 1.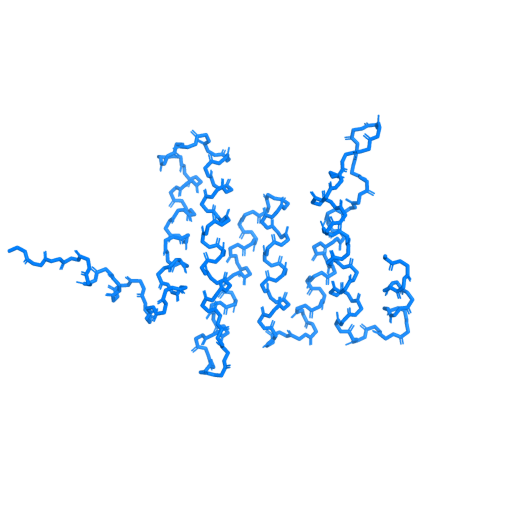00 98.12 81 MET A O 1
ATOM 627 N N . ALA A 1 82 ? -2.267 6.172 -2.200 1.00 98.38 82 ALA A N 1
ATOM 628 C CA . ALA A 1 82 ? -2.116 4.908 -1.478 1.00 98.38 82 ALA A CA 1
ATOM 629 C C . ALA A 1 82 ? -3.376 4.567 -0.669 1.00 98.38 82 ALA A C 1
ATOM 631 O O . ALA A 1 82 ? -3.930 3.482 -0.808 1.00 98.38 82 ALA A O 1
ATOM 632 N N . VAL A 1 83 ? -3.905 5.535 0.089 1.00 98.25 83 VAL A N 1
ATOM 633 C CA . VAL A 1 83 ? -5.138 5.364 0.876 1.00 98.25 83 VAL A CA 1
ATOM 634 C C . VAL A 1 83 ? -6.337 4.976 0.009 1.00 98.25 83 VAL A C 1
ATOM 636 O O . VAL A 1 83 ? -7.108 4.105 0.399 1.00 98.25 83 VAL A O 1
ATOM 639 N N . ARG A 1 84 ? -6.489 5.568 -1.183 1.00 97.50 84 ARG A N 1
ATOM 640 C CA . ARG A 1 84 ? -7.574 5.196 -2.108 1.00 97.50 84 ARG A CA 1
ATOM 641 C C . ARG A 1 84 ? -7.442 3.760 -2.606 1.00 97.50 84 ARG A C 1
ATOM 643 O O . ARG A 1 84 ? -8.455 3.105 -2.807 1.00 97.50 84 ARG A O 1
ATOM 650 N N . GLU A 1 85 ? -6.224 3.279 -2.831 1.00 97.44 85 GLU A N 1
ATOM 651 C CA . GLU A 1 85 ? -5.997 1.897 -3.264 1.00 97.44 85 GLU A CA 1
ATOM 652 C C . GLU A 1 85 ? -6.187 0.903 -2.105 1.00 97.44 85 GLU A C 1
ATOM 654 O O . GLU A 1 85 ? -6.849 -0.114 -2.294 1.00 97.44 85 GLU A O 1
ATOM 659 N N . PHE A 1 86 ? -5.753 1.230 -0.881 1.00 97.88 86 PHE A N 1
ATOM 660 C CA . PHE A 1 86 ? -6.073 0.421 0.305 1.00 97.88 86 PHE A CA 1
ATOM 661 C C . PHE A 1 86 ? -7.576 0.362 0.601 1.00 97.88 86 PHE A C 1
ATOM 663 O O . PHE A 1 86 ? -8.071 -0.666 1.047 1.00 97.88 86 PHE A O 1
ATOM 670 N N . GLN A 1 87 ? -8.329 1.426 0.311 1.00 96.06 87 GLN A N 1
ATOM 671 C CA . GLN A 1 87 ? -9.791 1.395 0.407 1.00 96.06 87 GLN A CA 1
ATOM 672 C C . GLN A 1 87 ? -10.409 0.394 -0.576 1.00 96.06 87 GLN A C 1
ATOM 674 O O . GLN A 1 87 ? -11.324 -0.323 -0.192 1.00 96.06 87 GLN A O 1
ATOM 679 N N . LYS A 1 88 ? -9.879 0.264 -1.801 1.00 95.56 88 LYS A N 1
ATOM 680 C CA . LYS A 1 88 ? -10.329 -0.789 -2.730 1.00 95.56 88 LYS A CA 1
ATOM 681 C C . LYS A 1 88 ? -10.002 -2.183 -2.208 1.00 95.56 88 LYS A C 1
ATOM 683 O O . LYS A 1 88 ? -10.829 -3.075 -2.331 1.00 95.56 88 LYS A O 1
ATOM 688 N N . LEU A 1 89 ? -8.819 -2.363 -1.616 1.00 95.75 89 LEU A N 1
ATOM 689 C CA . LEU A 1 89 ? -8.435 -3.624 -0.982 1.00 95.75 89 LEU A CA 1
ATOM 690 C C . LEU A 1 89 ? -9.389 -3.980 0.167 1.00 95.75 89 LEU A C 1
ATOM 692 O O . LEU A 1 89 ? -9.860 -5.111 0.239 1.00 95.75 89 LEU A O 1
ATOM 696 N N . ARG A 1 90 ? -9.732 -3.002 1.014 1.00 94.88 90 ARG A N 1
ATOM 697 C CA . ARG A 1 90 ? -10.752 -3.142 2.061 1.00 94.88 90 ARG A CA 1
ATOM 698 C C . ARG A 1 90 ? -12.101 -3.566 1.484 1.00 94.88 90 ARG A C 1
ATOM 700 O O . ARG A 1 90 ? -12.707 -4.506 1.986 1.00 94.88 90 ARG A O 1
ATOM 707 N N . ASP A 1 91 ? -12.559 -2.884 0.439 1.00 94.38 91 ASP A N 1
ATOM 708 C CA . ASP A 1 91 ? -13.845 -3.172 -0.194 1.00 94.38 91 ASP A CA 1
ATOM 709 C C . ASP A 1 91 ? -13.857 -4.576 -0.838 1.00 94.38 91 ASP A C 1
ATOM 711 O O . ASP A 1 91 ? -14.881 -5.256 -0.788 1.00 94.38 91 ASP A O 1
ATOM 715 N N . LEU A 1 92 ? -12.718 -5.049 -1.367 1.00 94.19 92 LEU A N 1
ATOM 716 C CA . LEU A 1 92 ? -12.553 -6.418 -1.869 1.00 94.19 92 LEU A CA 1
ATOM 717 C C . LEU A 1 92 ? -12.714 -7.451 -0.745 1.00 94.19 92 LEU A C 1
ATOM 719 O O . LEU A 1 92 ? -13.544 -8.350 -0.880 1.00 94.19 92 LEU A O 1
ATOM 723 N N . GLY A 1 93 ? -11.993 -7.303 0.372 1.00 92.38 93 GLY A N 1
ATOM 724 C CA . GLY A 1 93 ? -12.116 -8.222 1.513 1.00 92.38 93 GLY A CA 1
ATOM 725 C C . GLY A 1 93 ? -13.510 -8.207 2.149 1.00 92.38 93 GLY A C 1
ATOM 726 O O . GLY A 1 93 ? -14.024 -9.244 2.544 1.00 92.38 93 GLY A O 1
ATOM 727 N N . ALA A 1 94 ? -14.190 -7.056 2.162 1.00 91.75 94 ALA A N 1
ATOM 728 C CA . ALA A 1 94 ? -15.581 -6.969 2.619 1.00 91.75 94 ALA A CA 1
ATOM 729 C C . ALA A 1 94 ? -16.587 -7.640 1.661 1.00 91.75 94 ALA A C 1
ATOM 731 O O . ALA A 1 94 ? -17.713 -7.939 2.056 1.00 91.75 94 ALA A O 1
ATOM 732 N N . SER A 1 95 ? -16.212 -7.841 0.394 1.00 92.44 95 SER A N 1
ATOM 733 C CA . SER A 1 95 ? -17.073 -8.440 -0.631 1.00 92.44 95 SER A CA 1
ATOM 734 C C . SER A 1 95 ? -16.925 -9.960 -0.759 1.00 92.44 95 SER A C 1
ATOM 736 O O . SER A 1 95 ? -17.746 -10.586 -1.433 1.00 92.44 95 SER A O 1
ATOM 738 N N . SER A 1 96 ? -15.903 -10.555 -0.131 1.00 89.31 96 SER A N 1
ATOM 739 C CA . SER A 1 96 ? -15.586 -11.979 -0.253 1.00 89.31 96 SER A CA 1
ATOM 740 C C . SER A 1 96 ? -14.972 -12.549 1.025 1.00 89.31 96 SER A C 1
ATOM 742 O O . SER A 1 96 ? -13.845 -12.213 1.378 1.00 89.31 96 SER A O 1
ATOM 744 N N . ASP A 1 97 ? -15.664 -13.507 1.647 1.00 84.69 97 ASP A N 1
ATOM 745 C CA . ASP A 1 97 ? -15.162 -14.251 2.815 1.00 84.69 97 ASP A CA 1
ATOM 746 C C . ASP A 1 97 ? -13.929 -15.125 2.494 1.00 84.69 97 ASP A C 1
ATOM 748 O O . ASP A 1 97 ? -13.263 -15.626 3.399 1.00 84.69 97 ASP A O 1
ATOM 752 N N . GLU A 1 98 ? -13.625 -15.347 1.209 1.00 88.25 98 GLU A N 1
ATOM 753 C CA . GLU A 1 98 ? -12.459 -16.125 0.766 1.00 88.25 98 GLU A CA 1
ATOM 754 C C . GLU A 1 98 ? -11.175 -15.284 0.693 1.00 88.25 98 GLU A C 1
ATOM 756 O O . GLU A 1 98 ? -10.079 -15.843 0.616 1.00 88.25 98 GLU A O 1
ATOM 761 N N . VAL A 1 99 ? -11.296 -13.953 0.701 1.00 90.56 99 VAL A N 1
ATOM 762 C CA . VAL A 1 99 ? -10.171 -13.030 0.526 1.00 90.56 99 VAL A CA 1
ATOM 763 C C . VAL A 1 99 ? -9.796 -12.418 1.872 1.00 90.56 99 VAL A C 1
ATOM 765 O O . VAL A 1 99 ? -10.374 -11.426 2.311 1.00 90.56 99 VAL A O 1
ATOM 768 N N . ASP A 1 100 ? -8.787 -12.998 2.520 1.00 92.25 100 ASP A N 1
ATOM 769 C CA . ASP A 1 100 ? -8.207 -12.434 3.739 1.00 92.25 100 ASP A CA 1
ATOM 770 C C . ASP A 1 100 ? -7.243 -11.287 3.398 1.00 9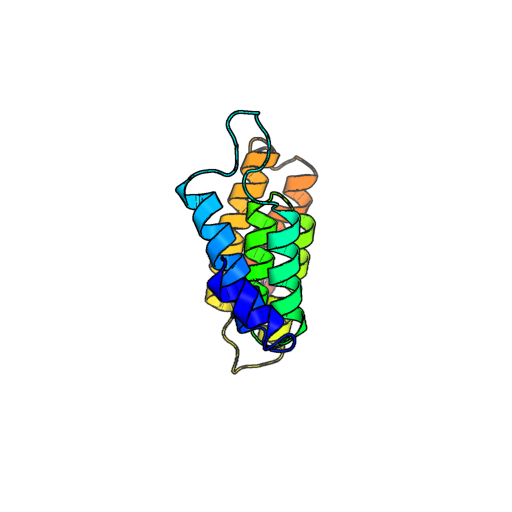2.25 100 ASP A C 1
ATOM 772 O O . ASP A 1 100 ? -6.197 -11.483 2.780 1.00 92.25 100 ASP A O 1
ATOM 776 N N . ILE A 1 101 ? -7.604 -10.076 3.822 1.00 94.81 101 ILE A N 1
ATOM 777 C CA . ILE A 1 101 ? -6.804 -8.855 3.655 1.00 94.81 101 ILE A CA 1
ATOM 778 C C . ILE A 1 101 ? -6.243 -8.326 4.978 1.00 94.81 101 ILE A C 1
ATOM 780 O O . ILE A 1 101 ? -5.608 -7.267 4.989 1.00 94.81 101 ILE A O 1
ATOM 784 N N . SER A 1 102 ? -6.504 -9.000 6.103 1.00 94.44 102 SER A N 1
ATOM 785 C CA . SER A 1 102 ? -6.208 -8.470 7.436 1.00 94.44 102 SER A CA 1
ATOM 786 C C . SER A 1 102 ? -4.716 -8.184 7.604 1.00 94.44 102 SER A C 1
ATOM 788 O O . SER A 1 102 ? -4.343 -7.116 8.091 1.00 94.44 102 SER A O 1
ATOM 790 N N . PHE A 1 103 ? -3.852 -9.067 7.095 1.00 95.69 103 PHE A N 1
ATOM 791 C CA . PHE A 1 103 ? -2.406 -8.840 7.094 1.00 95.69 103 PHE A CA 1
ATOM 792 C C . PHE A 1 103 ? -2.008 -7.571 6.320 1.00 95.69 103 PHE A C 1
ATOM 794 O O . PHE A 1 103 ? -1.232 -6.757 6.823 1.00 95.69 103 PHE A O 1
ATOM 801 N N . HIS A 1 104 ? -2.573 -7.362 5.127 1.00 97.19 104 HIS A N 1
ATOM 802 C CA . HIS A 1 104 ? -2.270 -6.182 4.318 1.00 97.19 104 HIS A CA 1
ATOM 803 C C . HIS A 1 104 ? -2.731 -4.888 4.989 1.00 97.19 104 HIS A C 1
ATOM 805 O O . HIS A 1 104 ? -1.984 -3.913 4.989 1.00 97.19 104 HIS A O 1
ATOM 811 N N . LEU A 1 105 ? -3.931 -4.867 5.580 1.00 97.25 105 LEU A N 1
ATOM 812 C CA . LEU A 1 105 ? -4.435 -3.685 6.284 1.00 97.25 105 LEU A CA 1
ATOM 813 C C . LEU A 1 105 ? -3.628 -3.386 7.554 1.00 97.25 105 LEU A C 1
ATOM 815 O O . LEU A 1 105 ? -3.363 -2.220 7.847 1.00 97.25 105 LEU A O 1
ATOM 819 N N . TYR A 1 106 ? -3.180 -4.418 8.271 1.00 97.06 106 TYR A N 1
ATOM 820 C CA . TYR A 1 106 ? -2.337 -4.245 9.450 1.00 97.06 106 TYR A CA 1
ATOM 821 C C . TYR A 1 106 ? -0.979 -3.611 9.102 1.00 97.06 106 TYR A C 1
ATOM 823 O O . TYR A 1 106 ? -0.574 -2.631 9.731 1.00 97.06 106 TYR A O 1
ATOM 831 N N . GLU A 1 107 ? -0.295 -4.103 8.063 1.00 97.06 107 GLU A N 1
ATOM 832 C CA . GLU A 1 107 ? 0.954 -3.483 7.597 1.00 97.06 107 GLU A CA 1
ATOM 833 C C . GLU A 1 107 ? 0.715 -2.078 7.021 1.00 97.06 107 GLU A C 1
ATOM 835 O O . GLU A 1 107 ? 1.471 -1.151 7.327 1.00 97.06 107 GLU A O 1
ATOM 840 N N . ALA A 1 108 ? -0.371 -1.881 6.264 1.00 97.75 108 ALA A N 1
ATOM 841 C CA . ALA A 1 108 ? -0.741 -0.577 5.715 1.00 97.75 108 ALA A CA 1
ATOM 842 C C . ALA A 1 108 ? -0.936 0.475 6.812 1.00 97.75 108 ALA A C 1
ATOM 844 O O . ALA A 1 108 ? -0.494 1.612 6.658 1.00 97.75 108 ALA A O 1
ATOM 845 N N . ALA A 1 109 ? -1.560 0.104 7.933 1.00 98.12 109 ALA A N 1
ATOM 846 C CA . ALA A 1 109 ? -1.737 0.988 9.077 1.00 98.12 109 ALA A CA 1
ATOM 847 C C . ALA A 1 109 ? -0.398 1.480 9.640 1.00 98.12 109 ALA A C 1
ATOM 849 O O . ALA A 1 109 ? -0.219 2.682 9.856 1.00 98.12 109 ALA A O 1
ATOM 850 N N . ARG A 1 110 ? 0.554 0.558 9.834 1.00 97.31 110 ARG A N 1
ATOM 851 C CA . ARG A 1 110 ? 1.898 0.872 10.335 1.00 97.31 110 ARG A CA 1
ATOM 852 C C . ARG A 1 110 ? 2.652 1.784 9.370 1.00 97.31 110 ARG A C 1
ATOM 854 O O . ARG A 1 110 ? 3.188 2.808 9.775 1.00 97.31 110 ARG A O 1
ATOM 861 N N . MET A 1 111 ? 2.662 1.454 8.084 1.00 97.12 111 MET A N 1
ATOM 862 C CA . MET A 1 111 ? 3.361 2.275 7.096 1.00 97.12 111 MET A CA 1
ATOM 863 C C . MET A 1 111 ? 2.716 3.660 6.946 1.00 97.12 111 MET A C 1
ATOM 865 O O . MET A 1 111 ? 3.415 4.661 6.797 1.00 97.12 111 MET A O 1
ATOM 869 N N . LEU A 1 112 ? 1.382 3.738 6.994 1.00 98.06 112 LEU A N 1
ATOM 870 C CA . LEU A 1 112 ? 0.657 4.996 6.836 1.00 98.06 112 LEU A CA 1
ATOM 871 C C . LEU A 1 112 ? 0.904 5.935 8.017 1.00 98.06 112 LEU A C 1
ATOM 873 O O . LEU A 1 112 ? 1.093 7.132 7.796 1.00 98.06 112 LEU A O 1
ATOM 877 N N . ILE A 1 113 ? 0.924 5.418 9.251 1.00 97.56 113 ILE A N 1
ATOM 878 C CA . ILE A 1 113 ? 1.198 6.254 10.423 1.00 97.56 113 ILE A CA 1
ATOM 879 C C . ILE A 1 113 ? 2.630 6.799 10.393 1.00 97.56 113 ILE 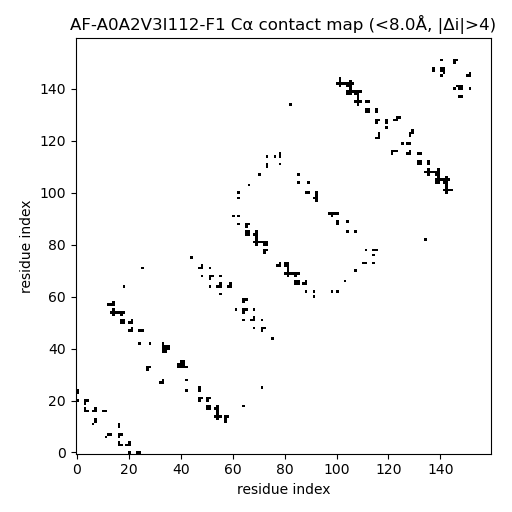A C 1
ATOM 881 O O . ILE A 1 113 ? 2.813 7.993 10.627 1.00 97.56 113 ILE A O 1
ATOM 885 N N . ASP A 1 114 ? 3.607 5.972 10.005 1.00 97.19 114 ASP A N 1
ATOM 886 C CA . ASP A 1 114 ? 5.012 6.373 9.875 1.00 97.19 114 ASP A CA 1
ATOM 887 C C . ASP A 1 114 ? 5.180 7.466 8.802 1.00 97.19 114 ASP A C 1
ATOM 889 O O . ASP A 1 114 ? 5.825 8.492 9.036 1.00 97.19 114 ASP A O 1
ATOM 893 N N . ALA A 1 115 ? 4.545 7.293 7.637 1.00 97.00 115 ALA A N 1
ATOM 894 C CA . ALA A 1 115 ? 4.602 8.257 6.538 1.00 97.00 115 ALA A CA 1
ATOM 895 C C . ALA A 1 115 ? 3.945 9.601 6.898 1.00 97.00 115 ALA A C 1
ATOM 897 O O . ALA A 1 115 ? 4.462 10.669 6.562 1.00 97.00 115 ALA A O 1
ATOM 898 N N . VAL A 1 116 ? 2.806 9.564 7.596 1.00 97.88 116 VAL A N 1
ATOM 899 C CA . VAL A 1 116 ? 2.124 10.772 8.077 1.00 97.88 116 VAL A CA 1
ATOM 900 C C . VAL A 1 116 ? 2.986 11.502 9.101 1.00 97.88 116 VAL A C 1
ATOM 902 O O . VAL A 1 116 ? 3.174 12.708 8.963 1.00 97.88 116 VAL A O 1
ATOM 905 N N . ASP A 1 117 ? 3.546 10.785 10.074 1.00 96.62 117 ASP A N 1
ATOM 906 C CA . ASP A 1 117 ? 4.367 11.372 11.135 1.00 96.62 117 ASP A CA 1
ATOM 907 C C . ASP A 1 117 ? 5.610 12.055 10.589 1.00 96.62 117 ASP A C 1
ATOM 909 O O . ASP A 1 117 ? 5.895 13.196 10.959 1.00 96.62 117 ASP A O 1
ATOM 913 N N . LEU A 1 118 ? 6.298 11.401 9.653 1.00 95.81 118 LEU A N 1
ATOM 914 C CA . LEU A 1 118 ? 7.445 11.986 8.972 1.00 95.81 118 LEU A CA 1
ATOM 915 C C . LEU A 1 118 ? 7.063 13.276 8.233 1.00 95.81 118 LEU A C 1
ATOM 917 O O . LEU A 1 118 ? 7.794 14.265 8.277 1.00 95.81 118 LEU A O 1
ATOM 921 N N . LYS A 1 119 ? 5.906 13.284 7.565 1.00 96.19 119 LYS A N 1
ATOM 922 C CA . LYS A 1 119 ? 5.447 14.421 6.759 1.00 96.19 119 LYS A CA 1
ATOM 923 C C . LYS A 1 119 ? 4.969 15.606 7.590 1.00 96.19 119 LYS A C 1
ATOM 925 O O . LYS A 1 119 ? 5.046 16.742 7.125 1.00 96.19 119 LYS A O 1
ATOM 930 N N . THR A 1 120 ? 4.444 15.353 8.785 1.00 97.00 120 THR A N 1
ATOM 931 C CA . THR A 1 120 ? 3.903 16.393 9.668 1.00 97.00 120 THR A CA 1
ATOM 932 C C . THR A 1 120 ? 4.824 16.737 10.829 1.00 97.00 120 THR A C 1
ATOM 934 O O . THR A 1 120 ? 4.389 17.455 11.723 1.00 97.00 120 THR A O 1
ATOM 937 N N . ASP A 1 121 ? 6.054 16.217 10.853 1.00 96.69 121 ASP A N 1
ATOM 938 C CA . ASP A 1 121 ? 6.979 16.354 11.987 1.00 96.69 121 ASP A CA 1
ATOM 939 C C . ASP A 1 121 ? 6.300 15.979 13.319 1.00 96.69 121 ASP A C 1
ATOM 941 O O . ASP A 1 121 ? 6.362 16.693 14.318 1.00 96.69 121 ASP A O 1
ATOM 945 N N . PHE A 1 122 ? 5.558 14.865 13.300 1.00 96.31 122 PHE A N 1
ATOM 946 C CA . PHE A 1 122 ? 4.782 14.333 14.428 1.00 96.31 122 PHE A CA 1
ATOM 947 C C . PHE A 1 122 ? 3.660 15.251 14.964 1.00 96.31 122 PHE A C 1
ATOM 949 O O . PHE A 1 122 ? 3.020 14.925 15.970 1.00 96.31 122 PHE A O 1
ATOM 956 N N . ASP A 1 123 ? 3.343 16.365 14.293 1.00 97.38 123 ASP A N 1
ATOM 957 C CA . ASP A 1 123 ? 2.237 17.243 14.681 1.00 97.38 123 ASP A CA 1
ATOM 958 C C . ASP A 1 123 ? 0.869 16.634 14.326 1.00 97.38 123 ASP A C 1
ATOM 960 O O . ASP A 1 123 ? 0.363 16.751 13.209 1.00 97.38 123 ASP A O 1
ATOM 964 N N . ARG A 1 124 ? 0.215 16.024 15.321 1.00 94.31 124 ARG A N 1
ATOM 965 C CA . ARG A 1 124 ? -1.134 15.445 15.187 1.00 94.31 124 ARG A CA 1
ATOM 966 C C . ARG A 1 124 ? -2.239 16.481 14.957 1.00 94.31 124 ARG A C 1
ATOM 968 O O . ARG A 1 124 ? -3.340 16.107 14.558 1.00 94.31 124 ARG A O 1
ATOM 975 N N . SER A 1 125 ? -1.975 17.765 15.203 1.00 96.69 125 SER A N 1
ATOM 976 C CA . SER A 1 125 ? -2.917 18.846 14.895 1.00 96.69 125 SER A CA 1
ATOM 977 C C . SER A 1 125 ? -2.843 19.297 13.435 1.00 96.69 125 SER A C 1
ATOM 979 O O . SER A 1 125 ? -3.769 19.951 12.950 1.00 96.69 125 SER A O 1
ATOM 981 N N . HIS A 1 126 ? -1.788 18.904 12.714 1.00 98.25 126 HIS A N 1
ATOM 982 C CA . HIS A 1 126 ? -1.610 19.235 11.310 1.00 98.25 126 HIS A CA 1
ATOM 983 C C . HIS A 1 126 ? -2.785 18.692 10.468 1.00 98.25 126 HIS A C 1
ATOM 985 O O . HIS A 1 126 ? -3.144 17.520 10.620 1.00 98.25 126 HIS A O 1
ATOM 991 N N . PRO A 1 127 ? -3.364 19.468 9.526 1.00 98.12 127 PRO A N 1
ATOM 992 C CA . PRO A 1 127 ? -4.526 19.029 8.742 1.00 98.12 127 PRO A CA 1
ATOM 993 C C . PRO A 1 127 ? -4.313 17.701 8.004 1.00 98.12 127 PRO A C 1
ATOM 995 O O . PRO A 1 127 ? -5.224 16.888 7.890 1.00 98.12 127 PRO A O 1
ATOM 998 N N . PHE A 1 128 ? -3.085 17.457 7.541 1.00 97.25 128 PHE A N 1
ATOM 999 C CA . PHE A 1 128 ? -2.706 16.192 6.910 1.00 97.25 128 PHE A CA 1
ATOM 1000 C C . PHE A 1 128 ? -2.757 15.008 7.891 1.00 97.25 128 PHE A C 1
ATOM 1002 O O . PHE A 1 128 ? -3.253 13.941 7.537 1.00 97.25 128 PHE A O 1
ATOM 1009 N N . ALA A 1 129 ? -2.306 15.198 9.136 1.00 97.88 129 ALA A N 1
ATOM 1010 C CA . ALA A 1 129 ? -2.404 14.171 10.167 1.00 97.88 129 ALA A CA 1
ATOM 1011 C C . ALA A 1 129 ? -3.869 13.927 10.551 1.00 97.88 129 ALA A C 1
ATOM 1013 O O . ALA A 1 129 ? -4.315 12.784 10.568 1.00 97.88 129 ALA A O 1
ATOM 1014 N N . GLN A 1 130 ? -4.654 14.988 10.751 1.00 97.88 130 GLN A N 1
ATOM 1015 C CA . GLN A 1 130 ? -6.090 14.870 11.033 1.00 97.88 130 GLN A CA 1
ATOM 1016 C C . GLN A 1 130 ? -6.850 14.105 9.941 1.00 97.88 130 GLN A C 1
ATOM 1018 O O . GLN A 1 130 ? -7.826 13.422 10.237 1.00 97.88 130 GLN A O 1
ATOM 1023 N N . GLN A 1 131 ? -6.393 14.195 8.690 1.00 97.69 131 GLN A N 1
ATOM 1024 C CA . GLN A 1 131 ? -6.987 13.477 7.570 1.00 97.69 131 GLN A CA 1
ATOM 1025 C C . GLN A 1 131 ? -6.638 11.981 7.554 1.00 97.69 131 GLN A C 1
ATOM 1027 O O . GLN A 1 131 ? -7.513 11.168 7.266 1.00 97.69 131 GLN A O 1
ATOM 1032 N N . PHE A 1 132 ? -5.381 11.605 7.810 1.00 98.25 132 PHE A N 1
ATOM 1033 C CA . PHE A 1 132 ? -4.899 10.242 7.534 1.00 98.25 132 PHE A CA 1
ATOM 1034 C C . PHE A 1 132 ? -4.650 9.378 8.772 1.00 98.25 132 PHE A C 1
ATOM 1036 O O . PHE A 1 132 ? -4.689 8.155 8.664 1.00 98.25 132 PHE A O 1
ATOM 1043 N N . VAL A 1 133 ? -4.470 9.971 9.953 1.00 97.75 133 VAL A N 1
ATOM 1044 C CA . VAL A 1 133 ? -4.346 9.210 11.208 1.00 97.75 133 VAL A CA 1
ATOM 1045 C C . VAL A 1 133 ? -5.593 8.365 11.497 1.00 97.75 133 VAL A C 1
ATOM 1047 O O . VAL A 1 133 ? -5.423 7.187 11.806 1.00 97.75 133 VAL A O 1
ATOM 1050 N N . PRO A 1 134 ? -6.835 8.875 11.348 1.00 96.75 134 PRO A N 1
ATOM 1051 C CA . PRO A 1 134 ? -8.024 8.045 11.552 1.00 96.75 134 PRO A CA 1
ATOM 1052 C C . PRO A 1 134 ? -8.087 6.849 10.595 1.00 96.75 134 PRO A C 1
ATOM 1054 O O . PRO A 1 134 ? -8.489 5.766 11.004 1.00 96.75 134 PRO A O 1
ATOM 1057 N N . VAL A 1 135 ? -7.629 7.023 9.351 1.00 97.44 135 VAL A N 1
ATOM 1058 C CA . VAL A 1 135 ? -7.579 5.947 8.349 1.00 97.44 135 VAL A CA 1
ATOM 1059 C C . VAL A 1 135 ? -6.576 4.866 8.754 1.00 97.44 135 VAL A C 1
ATOM 1061 O O . VAL A 1 135 ? -6.886 3.683 8.665 1.00 97.44 135 VAL A O 1
ATOM 1064 N N . ALA A 1 136 ? -5.393 5.252 9.243 1.00 97.75 136 ALA A N 1
ATOM 1065 C CA . ALA A 1 136 ? -4.412 4.293 9.753 1.00 97.75 136 ALA A CA 1
ATOM 1066 C C . ALA A 1 136 ? -4.969 3.497 10.945 1.00 97.75 136 ALA A C 1
ATOM 1068 O O . ALA A 1 136 ? -4.778 2.286 11.019 1.00 97.75 136 ALA A O 1
ATOM 1069 N N . ILE A 1 137 ? -5.699 4.157 11.850 1.00 96.56 137 ILE A N 1
ATOM 1070 C CA . ILE A 1 137 ? -6.359 3.491 12.981 1.00 96.56 137 ILE A CA 1
ATOM 1071 C C . ILE A 1 137 ? -7.431 2.515 12.481 1.00 96.56 137 ILE A C 1
ATOM 1073 O O . ILE A 1 137 ? -7.434 1.367 12.911 1.00 96.56 137 ILE A O 1
ATOM 1077 N N . GLU A 1 138 ? -8.299 2.927 11.553 1.00 96.00 138 GLU A N 1
ATOM 1078 C CA . GLU A 1 138 ? -9.307 2.045 10.946 1.00 96.00 138 GLU A CA 1
ATOM 1079 C C . GLU A 1 138 ? -8.652 0.797 10.337 1.00 96.00 138 GLU A C 1
ATOM 1081 O O . GLU A 1 138 ? -9.047 -0.323 10.657 1.00 96.00 138 GLU A O 1
ATOM 1086 N N . PHE A 1 139 ? -7.599 0.968 9.532 1.00 97.12 139 PHE A N 1
ATOM 1087 C CA . PHE A 1 139 ? -6.860 -0.150 8.941 1.00 97.12 139 PHE A CA 1
ATOM 1088 C C . PHE A 1 139 ? -6.237 -1.072 9.992 1.00 97.12 139 PHE A C 1
ATOM 1090 O O . PHE A 1 139 ? -6.279 -2.286 9.817 1.00 97.12 139 PHE A O 1
ATOM 1097 N N . ALA A 1 140 ? -5.721 -0.535 11.102 1.00 97.25 140 ALA A N 1
ATOM 1098 C CA . ALA A 1 140 ? -5.178 -1.357 12.181 1.00 97.25 140 ALA A CA 1
ATOM 1099 C C . ALA A 1 140 ? -6.263 -2.229 12.825 1.00 97.25 140 ALA A C 1
ATOM 1101 O O . ALA A 1 140 ? -6.037 -3.410 13.072 1.00 97.25 140 ALA A O 1
ATOM 1102 N N . LEU A 1 141 ? -7.446 -1.664 13.077 1.00 95.62 141 LEU A N 1
ATOM 1103 C CA . LEU A 1 141 ? -8.565 -2.380 13.692 1.00 95.62 141 LEU A CA 1
ATOM 1104 C C . LEU A 1 141 ? -9.095 -3.481 12.764 1.00 95.62 141 LEU A C 1
ATOM 1106 O O . LEU A 1 141 ? -9.233 -4.628 13.184 1.00 95.62 141 LEU A O 1
ATOM 1110 N N . LEU A 1 142 ? -9.301 -3.167 11.486 1.00 93.69 142 LEU A N 1
ATOM 1111 C CA . LEU A 1 142 ? -9.697 -4.165 10.488 1.00 93.69 142 LEU A CA 1
ATOM 1112 C C . LEU A 1 142 ? -8.608 -5.236 10.294 1.00 93.69 142 LEU A C 1
ATOM 1114 O O . LEU A 1 142 ? -8.899 -6.425 10.174 1.00 93.69 142 LEU A O 1
ATOM 1118 N N . GLY A 1 143 ? -7.335 -4.835 10.333 1.00 95.12 143 GLY A N 1
ATOM 1119 C CA . GLY A 1 143 ? -6.191 -5.741 10.260 1.00 95.12 143 GLY A CA 1
ATOM 1120 C C . GLY A 1 143 ? -6.055 -6.677 11.465 1.00 95.12 143 GLY A C 1
ATOM 1121 O O . GLY A 1 143 ? -5.521 -7.773 11.335 1.00 95.12 143 GLY A O 1
ATOM 1122 N N . LEU A 1 144 ? -6.592 -6.292 12.627 1.00 94.88 144 LEU A N 1
ATOM 1123 C CA . LEU A 1 144 ? -6.719 -7.161 13.803 1.00 94.88 144 LEU A CA 1
ATOM 1124 C C . LEU A 1 144 ? -7.906 -8.137 13.710 1.00 94.88 144 LEU A C 1
ATOM 1126 O O . LEU A 1 144 ? -8.073 -8.969 14.602 1.00 94.88 144 LEU A O 1
ATOM 1130 N N . GLY A 1 145 ? -8.713 -8.049 12.650 1.00 91.62 145 GLY A N 1
ATOM 1131 C CA . GLY A 1 145 ? -9.863 -8.919 12.410 1.00 91.62 145 GLY A CA 1
ATOM 1132 C C . GLY A 1 145 ? -11.179 -8.403 12.992 1.00 91.62 145 GLY A C 1
ATOM 1133 O O . GLY A 1 145 ? -12.141 -9.166 13.066 1.00 91.62 145 GLY A O 1
ATOM 1134 N N . PHE A 1 146 ? -11.252 -7.133 13.411 1.00 92.25 146 PHE A N 1
ATOM 1135 C CA . PHE A 1 146 ? -12.538 -6.544 13.779 1.00 92.25 146 PHE A CA 1
ATOM 1136 C C . PHE A 1 146 ? -13.402 -6.321 12.526 1.00 92.25 146 PHE A C 1
ATOM 1138 O O . PHE A 1 146 ? -12.892 -5.803 11.531 1.00 92.25 146 PHE A O 1
ATOM 1145 N N . PRO A 1 147 ? -14.710 -6.632 12.567 1.00 87.31 147 PRO A N 1
ATOM 1146 C CA . PRO A 1 147 ? -15.617 -6.386 11.441 1.00 87.31 147 PRO A CA 1
ATOM 1147 C C . PRO A 1 147 ? -15.789 -4.900 11.098 1.00 87.31 147 PRO A C 1
ATOM 1149 O O . PRO A 1 147 ? -16.098 -4.550 9.960 1.00 87.31 147 PRO A O 1
ATOM 1152 N N . SER A 1 148 ? -15.610 -4.013 12.080 1.00 89.00 148 SER A N 1
ATOM 1153 C CA . SER A 1 148 ? -15.650 -2.563 11.893 1.00 89.00 148 SER A CA 1
ATOM 1154 C C . SER A 1 148 ? -14.841 -1.830 12.964 1.00 89.00 148 SER A C 1
ATOM 1156 O O . SER A 1 148 ? -14.569 -2.367 14.041 1.00 89.00 148 SER A O 1
ATOM 1158 N N . ALA A 1 149 ? -14.482 -0.573 12.685 1.00 87.81 149 ALA A N 1
ATOM 1159 C CA . ALA A 1 149 ? -13.851 0.291 13.680 1.00 87.81 149 ALA A CA 1
ATOM 1160 C C . ALA A 1 149 ? -14.787 0.596 14.864 1.00 87.81 149 ALA A C 1
ATOM 1162 O O . ALA A 1 149 ? -14.318 0.642 15.999 1.00 87.81 149 ALA A O 1
ATOM 1163 N N . ASP A 1 150 ? -16.091 0.754 14.615 1.00 89.88 150 ASP A N 1
ATOM 1164 C CA . ASP A 1 150 ? -17.087 1.029 15.659 1.00 89.88 150 ASP A CA 1
ATOM 1165 C C . ASP A 1 150 ? -17.169 -0.126 16.661 1.00 89.88 150 ASP A C 1
ATOM 1167 O O . ASP A 1 150 ? -17.074 0.093 17.867 1.00 89.88 150 ASP A O 1
ATOM 1171 N N . GLU A 1 151 ? -17.237 -1.365 16.167 1.00 90.38 151 GLU A N 1
ATOM 1172 C CA . GLU A 1 151 ? -17.243 -2.554 17.022 1.00 90.38 151 GLU A CA 1
ATOM 1173 C C . GLU A 1 151 ? -15.966 -2.640 17.864 1.00 90.38 151 GLU A C 1
ATOM 1175 O O . GLU A 1 151 ? -16.028 -2.868 19.068 1.00 90.38 151 GLU A O 1
ATOM 1180 N N . ALA A 1 152 ? -14.797 -2.378 17.276 1.00 91.38 152 ALA A N 1
ATOM 1181 C CA . ALA A 1 152 ? -13.549 -2.366 18.034 1.00 91.38 152 ALA A CA 1
ATOM 1182 C C . ALA A 1 152 ? -13.534 -1.295 19.142 1.00 91.38 152 ALA A C 1
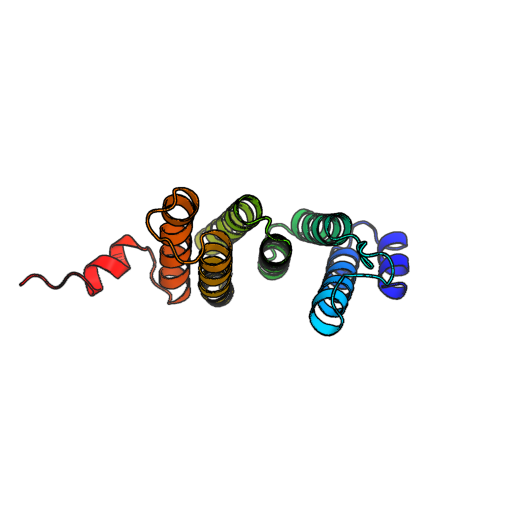ATOM 1184 O O . ALA A 1 152 ? -12.982 -1.523 20.222 1.00 91.38 152 ALA A O 1
ATOM 1185 N N . VAL A 1 153 ? -14.152 -0.133 18.899 1.00 89.06 153 VAL A N 1
ATOM 1186 C CA . VAL A 1 153 ? -14.299 0.924 19.906 1.00 89.06 153 VAL A CA 1
ATOM 1187 C C . VAL A 1 153 ? -15.203 0.475 21.053 1.00 89.06 153 VAL A C 1
ATOM 1189 O O . VAL A 1 153 ? -14.880 0.798 22.192 1.00 89.06 153 VAL A O 1
ATOM 1192 N N . GLU A 1 154 ? -16.256 -0.313 20.815 1.00 90.56 154 GLU A N 1
ATOM 1193 C CA . GLU A 1 154 ? -17.107 -0.863 21.889 1.00 90.56 154 GLU A CA 1
ATOM 1194 C C . GLU A 1 154 ? -16.310 -1.730 22.878 1.00 90.56 154 GLU A C 1
ATOM 1196 O O . GLU A 1 154 ? -16.527 -1.657 24.087 1.00 90.56 154 GLU A O 1
ATOM 1201 N N . TYR A 1 155 ? -15.318 -2.492 22.402 1.00 88.19 155 TYR A N 1
ATOM 1202 C CA . TYR A 1 155 ? -14.430 -3.269 23.279 1.00 88.19 155 TYR A CA 1
ATOM 1203 C C . TYR A 1 155 ? -13.497 -2.395 24.134 1.00 88.19 155 TYR A C 1
ATOM 1205 O O . TYR A 1 155 ? -13.063 -2.817 25.212 1.00 88.19 155 TYR A O 1
ATOM 1213 N N . LEU A 1 156 ? -13.157 -1.194 23.658 1.00 87.44 156 LEU A N 1
ATOM 1214 C CA . LEU A 1 156 ? -12.289 -0.241 24.359 1.00 87.44 156 LEU A CA 1
ATOM 1215 C C . LEU A 1 156 ? -13.081 0.691 25.283 1.00 87.44 156 LEU A C 1
ATOM 1217 O O . LEU A 1 156 ? -12.585 1.083 26.343 1.00 87.44 156 LEU A O 1
ATOM 1221 N N . ALA A 1 157 ? -14.307 1.028 24.895 1.00 84.56 157 ALA A N 1
ATOM 1222 C CA . ALA A 1 157 ? -15.244 1.832 25.654 1.00 84.56 157 ALA A CA 1
ATOM 1223 C C . ALA A 1 157 ? -15.862 0.982 26.773 1.00 84.56 157 ALA A C 1
ATOM 1225 O O . ALA A 1 157 ? -16.988 0.506 26.681 1.00 84.56 157 ALA A O 1
ATOM 1226 N N . LYS A 1 158 ? -15.118 0.781 27.866 1.00 70.00 158 LYS A N 1
ATOM 1227 C CA . LYS A 1 158 ? -15.731 0.305 29.110 1.00 70.00 158 LYS A CA 1
ATOM 1228 C C . LYS A 1 158 ? -16.728 1.358 29.591 1.00 70.00 158 LYS A C 1
ATOM 1230 O O . LYS A 1 158 ? -16.328 2.491 29.850 1.00 70.00 158 LYS A O 1
ATOM 1235 N N . GLU A 1 159 ? -17.993 0.976 29.742 1.00 62.75 159 GLU A N 1
ATOM 1236 C CA . GLU A 1 159 ? -18.907 1.705 30.621 1.00 62.75 159 GLU A CA 1
ATOM 1237 C C . GLU A 1 159 ? -18.316 1.657 32.045 1.00 62.75 159 GLU A C 1
ATOM 1239 O O . GLU A 1 159 ? -18.125 0.571 32.602 1.00 62.75 159 GLU A O 1
ATOM 1244 N N . GLU A 1 160 ? -17.946 2.820 32.593 1.00 54.62 160 GLU A N 1
ATOM 1245 C CA . GLU A 1 160 ? -17.775 3.006 34.044 1.00 54.62 160 GLU A CA 1
ATOM 1246 C C . GLU A 1 160 ? -19.138 3.087 34.739 1.00 54.62 160 GLU A C 1
ATOM 1248 O O . GLU A 1 160 ? -20.028 3.806 34.224 1.00 54.62 160 GLU A O 1
#

Secondary structure (DSSP, 8-state):
-HHHHHHHHH-TT-HHHHHHHHHHHHHHHHHH-SB-TTSSBSS-HHHHHHHHHHHHHH-TT-HHHHHHHHHHHHHTT-HHHHHHHHHHHHHHHHH-TT---HHHHHHHHHHHHHHHHHHHTT-TTSHHHHHHHHHHHHHHHHHTT-S-HHHHHHHH----